Protein AF-A0A3D5CTL7-F1 (afdb_monomer_lite)

Foldseek 3Di:
DVVVVVVVVVVVLLVVLCVVVVVLLCVLVCCCVVPVVVVLVVQLCVLCVVVVHRDDDPVCPVVCVVPPVVSVVSVVVSLVVVLLSVQLSVQLVVVSSVCSVVVHDDDSVRSSVVSVVVSVVDDPVSSVVSVVCCVPVVVVVPVPDPDPVVVVPDPPVVVVVVVVD

pLDDT: mean 80.83, std 12.35, range [43.25, 94.19]

Structure (mmCIF, N/CA/C/O backbone):
data_AF-A0A3D5CTL7-F1
#
_entry.id   AF-A0A3D5CTL7-F1
#
loop_
_atom_site.group_PDB
_atom_site.id
_atom_site.type_symbol
_atom_site.label_atom_id
_atom_site.label_alt_id
_atom_site.label_comp_id
_atom_site.label_asym_id
_atom_site.label_entity_id
_atom_site.label_seq_id
_atom_site.pdbx_PDB_ins_code
_atom_site.Cartn_x
_atom_site.Cartn_y
_atom_site.Cartn_z
_atom_site.occupancy
_atom_site.B_iso_or_equiv
_atom_site.auth_seq_id
_atom_site.auth_comp_id
_atom_site.auth_asym_id
_atom_site.auth_atom_id
_atom_site.pdbx_PDB_model_num
ATOM 1 N N . MET A 1 1 ? -0.281 8.676 41.337 1.00 58.69 1 MET A N 1
ATOM 2 C CA . MET A 1 1 ? -0.515 7.215 41.199 1.00 58.69 1 MET A CA 1
ATOM 3 C C . MET A 1 1 ? -1.888 6.835 40.606 1.00 58.69 1 MET A C 1
ATOM 5 O O . MET A 1 1 ? -1.971 5.817 39.931 1.00 58.69 1 MET A O 1
ATOM 9 N N . ASN A 1 2 ? -2.950 7.646 40.763 1.00 65.56 2 ASN A N 1
ATOM 10 C CA . ASN A 1 2 ? -4.294 7.345 40.218 1.00 65.56 2 ASN A CA 1
ATOM 11 C C . ASN A 1 2 ? -4.445 7.481 38.689 1.00 65.56 2 ASN A C 1
ATOM 13 O O . ASN A 1 2 ? -5.271 6.789 38.099 1.00 65.56 2 ASN A O 1
ATOM 17 N N . TYR A 1 3 ? -3.647 8.333 38.036 1.00 70.38 3 TYR A N 1
ATOM 18 C CA . TYR A 1 3 ? -3.721 8.538 36.582 1.00 70.38 3 TYR A CA 1
ATOM 19 C C . TYR A 1 3 ? -3.220 7.317 35.799 1.00 70.38 3 TYR A C 1
ATOM 21 O O . TYR A 1 3 ? -3.854 6.892 34.840 1.00 70.38 3 TYR A O 1
ATOM 29 N N . LEU A 1 4 ? -2.129 6.698 36.269 1.00 74.62 4 LEU A N 1
ATOM 30 C CA . LEU A 1 4 ? -1.567 5.492 35.659 1.00 74.62 4 LEU A CA 1
ATOM 31 C C . LEU A 1 4 ? -2.530 4.304 35.782 1.00 74.62 4 LEU A C 1
ATOM 33 O O . LEU A 1 4 ? -2.784 3.626 34.796 1.00 74.62 4 LEU A O 1
ATOM 37 N N . LYS A 1 5 ? -3.131 4.100 36.966 1.00 72.75 5 LYS A N 1
ATOM 38 C CA . LYS A 1 5 ? -4.145 3.052 37.181 1.00 72.75 5 LYS A CA 1
ATOM 39 C C . LYS A 1 5 ? -5.381 3.243 36.297 1.00 72.75 5 LYS A C 1
ATOM 41 O O . LYS A 1 5 ? -5.862 2.270 35.727 1.00 72.75 5 LYS A O 1
ATOM 46 N N . ARG A 1 6 ? -5.873 4.479 36.141 1.00 73.88 6 ARG A N 1
ATOM 47 C CA . ARG A 1 6 ? -6.991 4.781 35.228 1.00 73.88 6 ARG A CA 1
ATOM 48 C C . ARG A 1 6 ? -6.616 4.586 33.759 1.00 73.88 6 ARG A C 1
ATOM 50 O O . ARG A 1 6 ? -7.399 4.009 33.018 1.00 73.88 6 ARG A O 1
ATOM 57 N N . SER A 1 7 ? -5.424 5.019 33.350 1.00 74.94 7 SER A N 1
ATOM 58 C CA . SER A 1 7 ? -4.927 4.827 31.982 1.00 74.94 7 SER A CA 1
ATOM 59 C C . SER A 1 7 ? -4.777 3.341 31.638 1.00 74.94 7 SER A C 1
ATOM 61 O O . SER A 1 7 ? -5.260 2.898 30.600 1.00 74.94 7 SER A O 1
ATOM 63 N N . LEU A 1 8 ? -4.206 2.550 32.554 1.00 82.25 8 LEU A N 1
ATOM 64 C CA . LEU A 1 8 ? -4.071 1.098 32.410 1.00 82.25 8 LEU A CA 1
ATOM 65 C C . LEU A 1 8 ? -5.430 0.389 32.375 1.00 82.25 8 LEU A C 1
ATOM 67 O O . LEU A 1 8 ? -5.626 -0.487 31.539 1.00 82.25 8 LEU A O 1
ATOM 71 N N . GLY A 1 9 ? -6.383 0.792 33.223 1.00 78.62 9 GLY A N 1
ATOM 72 C CA . GLY A 1 9 ? -7.752 0.264 33.186 1.00 78.62 9 GLY A CA 1
ATOM 73 C C . GLY A 1 9 ? -8.452 0.549 31.854 1.00 78.62 9 GLY A C 1
ATOM 74 O O . GLY A 1 9 ? -8.994 -0.360 31.234 1.00 78.62 9 GLY A O 1
ATOM 75 N N . ASN A 1 10 ? -8.348 1.783 31.353 1.00 77.12 10 ASN A N 1
ATOM 76 C CA . ASN A 1 10 ? -8.923 2.172 30.064 1.00 77.12 10 ASN A CA 1
ATOM 77 C C . ASN A 1 10 ? -8.258 1.445 28.883 1.00 77.12 10 ASN A C 1
ATOM 79 O O . ASN A 1 10 ? -8.939 1.063 27.932 1.00 77.12 10 ASN A O 1
ATOM 83 N N . ALA A 1 11 ? -6.938 1.242 28.936 1.00 76.75 11 ALA A N 1
ATOM 84 C CA . ALA A 1 11 ? -6.206 0.473 27.934 1.00 76.75 11 ALA A CA 1
ATOM 85 C C . ALA A 1 11 ? -6.622 -1.006 27.945 1.00 76.75 11 ALA A C 1
ATOM 87 O O . ALA A 1 11 ? -6.786 -1.608 26.886 1.00 76.75 11 ALA A O 1
ATOM 88 N N . TRP A 1 12 ? -6.850 -1.580 29.128 1.00 76.75 12 TRP A N 1
ATOM 89 C CA . TRP A 1 12 ? -7.315 -2.958 29.276 1.00 76.75 12 TRP A CA 1
ATOM 90 C C . TRP A 1 12 ? -8.741 -3.158 28.747 1.00 76.75 12 TRP A C 1
ATOM 92 O O . TRP A 1 12 ? -8.999 -4.109 28.006 1.00 76.75 12 TRP A O 1
ATOM 102 N N . ASP A 1 13 ? -9.654 -2.235 29.055 1.00 74.88 13 ASP A N 1
ATOM 103 C CA . ASP A 1 13 ? -11.021 -2.263 28.522 1.00 74.88 13 ASP A CA 1
ATOM 104 C C . ASP A 1 13 ? -11.045 -2.071 26.998 1.00 74.88 13 ASP A C 1
ATOM 106 O O . ASP A 1 13 ? -11.813 -2.736 26.296 1.00 74.88 13 ASP A O 1
ATOM 110 N N . PHE A 1 14 ? -10.156 -1.229 26.462 1.00 72.00 14 PHE A N 1
ATOM 111 C CA . PHE A 1 14 ? -9.952 -1.094 25.020 1.00 72.00 14 PHE A CA 1
ATOM 112 C C . PHE A 1 14 ? -9.448 -2.403 24.389 1.00 72.00 14 PHE A C 1
ATOM 114 O O . PHE A 1 14 ? -10.014 -2.854 23.393 1.00 72.00 14 PHE A O 1
ATOM 121 N N . LEU A 1 15 ? -8.443 -3.059 24.980 1.00 74.81 15 LEU A N 1
ATOM 122 C CA . LEU A 1 15 ? -7.910 -4.338 24.490 1.00 74.81 15 LEU A CA 1
ATOM 123 C C . LEU A 1 15 ? -8.974 -5.444 24.461 1.00 74.81 15 LEU A C 1
ATOM 125 O O . LEU A 1 15 ? -9.058 -6.180 23.476 1.00 74.81 15 LEU A O 1
ATOM 129 N N . LYS A 1 16 ? -9.840 -5.526 25.479 1.00 70.38 16 LYS A N 1
ATOM 130 C CA . LYS A 1 16 ? -10.968 -6.474 25.491 1.00 70.38 16 LYS A CA 1
ATOM 131 C C . LYS A 1 16 ? -11.951 -6.225 24.345 1.00 70.38 16 LYS A C 1
ATOM 133 O O . LYS A 1 16 ? -12.347 -7.171 23.670 1.00 70.38 16 LYS A O 1
ATOM 138 N N . GLY A 1 17 ? -12.301 -4.962 24.089 1.00 66.75 17 GLY A N 1
ATOM 139 C CA . GLY A 1 17 ? -13.160 -4.574 22.961 1.00 66.75 17 GLY A CA 1
ATOM 140 C C . GLY A 1 17 ? -12.509 -4.775 21.586 1.00 66.75 17 GLY A C 1
ATOM 141 O O . GLY A 1 17 ? -13.206 -4.880 20.580 1.00 66.75 17 GLY A O 1
ATOM 142 N N . THR A 1 18 ? -11.178 -4.876 21.539 1.00 70.00 18 THR A N 1
ATOM 143 C CA . THR A 1 18 ? -10.402 -5.010 20.300 1.00 70.00 18 THR A CA 1
ATOM 144 C C . THR A 1 18 ? -10.382 -6.446 19.769 1.00 70.00 18 THR A C 1
ATOM 146 O O . THR A 1 18 ? -10.154 -6.623 18.581 1.00 70.00 18 THR A O 1
ATOM 149 N N . GLN A 1 19 ? -10.665 -7.480 20.573 1.00 69.62 19 GLN A N 1
ATOM 150 C CA . GLN A 1 19 ? -10.543 -8.885 20.136 1.00 69.62 19 GLN A CA 1
ATOM 151 C C . GLN A 1 19 ? -11.358 -9.233 18.877 1.00 69.62 19 GLN A C 1
ATOM 153 O O . GLN A 1 19 ? -10.835 -9.881 17.971 1.00 69.62 19 GLN A O 1
ATOM 158 N N . ALA A 1 20 ? -12.612 -8.778 18.786 1.00 67.31 20 ALA A N 1
ATOM 159 C CA . ALA A 1 20 ? -13.450 -9.036 17.610 1.00 67.31 20 ALA A CA 1
ATOM 160 C C . ALA A 1 20 ? -12.896 -8.355 16.342 1.00 67.31 20 ALA A C 1
ATOM 162 O O . ALA A 1 20 ? -12.917 -8.936 15.260 1.00 67.31 20 ALA A O 1
ATOM 163 N N . TYR A 1 21 ? -12.336 -7.155 16.499 1.00 76.00 21 TYR A N 1
ATOM 164 C CA . TYR A 1 21 ? -11.753 -6.355 15.422 1.00 76.00 21 TYR A CA 1
ATOM 165 C C . TYR A 1 21 ? -10.336 -6.784 15.049 1.00 76.00 21 TYR A C 1
ATOM 167 O O . TYR A 1 21 ? -9.925 -6.639 13.902 1.00 76.00 21 TYR A O 1
ATOM 175 N N . PHE A 1 22 ? -9.593 -7.345 15.999 1.00 80.94 22 PHE A N 1
ATOM 176 C CA . PHE A 1 22 ? -8.248 -7.859 15.789 1.00 80.94 22 PHE A CA 1
ATOM 177 C C . PHE A 1 22 ? -8.250 -8.981 14.755 1.00 80.94 22 PHE A C 1
ATOM 179 O O . PHE A 1 22 ? -7.406 -8.987 13.863 1.00 80.94 22 PHE A O 1
ATOM 186 N N . ARG A 1 23 ? -9.246 -9.877 14.814 1.00 85.00 23 ARG A N 1
ATOM 187 C CA . ARG A 1 23 ? -9.466 -10.899 13.783 1.00 85.00 23 ARG A CA 1
ATOM 188 C C . ARG A 1 23 ? -9.658 -10.261 12.409 1.00 85.00 23 ARG A C 1
ATOM 190 O O . ARG A 1 23 ? -9.026 -10.681 11.449 1.00 85.00 23 ARG A O 1
ATOM 197 N N . ASP A 1 24 ? -10.528 -9.263 12.317 1.00 87.62 24 ASP A N 1
ATOM 198 C CA . ASP A 1 24 ? -10.886 -8.630 11.048 1.00 87.62 24 ASP A CA 1
ATOM 199 C C . ASP A 1 24 ? -9.687 -7.889 10.433 1.00 87.62 24 ASP A C 1
ATOM 201 O O . ASP A 1 24 ? -9.439 -8.024 9.236 1.00 87.62 24 ASP A O 1
ATOM 205 N N . VAL A 1 25 ? -8.886 -7.199 11.254 1.00 88.06 25 VAL A N 1
ATOM 206 C CA . VAL A 1 25 ? -7.613 -6.575 10.849 1.00 88.06 25 VAL A CA 1
ATOM 207 C C . VAL A 1 25 ? -6.587 -7.620 10.423 1.00 88.06 25 VAL A C 1
ATOM 209 O O . VAL A 1 25 ? -5.973 -7.457 9.373 1.00 88.06 25 VAL A O 1
ATOM 212 N N . LEU A 1 26 ? -6.429 -8.709 11.180 1.00 89.19 26 LEU A N 1
ATOM 213 C CA . LEU A 1 26 ? -5.510 -9.793 10.829 1.00 89.19 26 LEU A CA 1
ATOM 214 C C . LEU A 1 26 ? -5.873 -10.464 9.507 1.00 89.19 26 LEU A C 1
ATOM 216 O O . LEU A 1 26 ? -4.986 -10.737 8.705 1.00 89.19 26 LEU A O 1
ATOM 220 N N . LEU A 1 27 ? -7.158 -10.722 9.266 1.00 90.81 27 LEU A N 1
ATOM 221 C CA . LEU A 1 27 ? -7.622 -11.310 8.011 1.00 90.81 27 LEU A CA 1
ATOM 222 C C . LEU A 1 27 ? -7.316 -10.388 6.827 1.00 90.81 27 LEU A C 1
ATOM 224 O O . LEU A 1 27 ? -6.835 -10.847 5.794 1.00 90.81 27 LEU A O 1
ATOM 228 N N . MET A 1 28 ? -7.556 -9.089 6.994 1.00 92.12 28 MET A N 1
ATOM 229 C CA . MET A 1 28 ? -7.275 -8.081 5.974 1.00 92.12 28 MET A CA 1
ATOM 230 C C . MET A 1 28 ? -5.771 -7.932 5.702 1.00 92.12 28 MET A C 1
ATOM 232 O O . MET A 1 28 ? -5.344 -7.957 4.549 1.00 92.12 28 MET A O 1
ATOM 236 N N . HIS A 1 29 ? -4.958 -7.846 6.755 1.00 91.00 29 HIS A N 1
ATOM 237 C CA . HIS A 1 29 ? -3.502 -7.780 6.643 1.00 91.00 29 HIS A CA 1
ATOM 238 C C . HIS A 1 29 ? -2.926 -9.066 6.034 1.00 91.00 29 HIS A C 1
ATOM 240 O O . HIS A 1 29 ? -2.101 -9.011 5.127 1.00 91.00 29 HIS A O 1
ATOM 246 N N . GLY A 1 30 ? -3.419 -10.235 6.452 1.00 91.62 30 GLY A N 1
ATOM 247 C CA . GLY A 1 30 ? -3.049 -11.524 5.870 1.00 91.62 30 GLY A CA 1
ATOM 248 C C . GLY A 1 30 ? -3.386 -11.604 4.381 1.00 91.62 30 GLY A C 1
ATOM 249 O O . GLY A 1 30 ? -2.550 -12.027 3.587 1.00 91.62 30 GLY A O 1
ATOM 250 N N . PHE A 1 31 ? -4.564 -11.132 3.968 1.00 93.50 31 PHE A N 1
ATOM 251 C CA . PHE A 1 31 ? -4.923 -11.032 2.551 1.00 93.50 31 PHE A CA 1
ATOM 252 C C . PHE A 1 31 ? -3.933 -10.152 1.771 1.00 93.50 31 PHE A C 1
ATOM 254 O O . PHE A 1 31 ? -3.465 -10.539 0.700 1.00 93.50 31 PHE A O 1
ATOM 261 N N . ILE A 1 32 ? -3.554 -8.999 2.327 1.00 91.56 32 ILE A N 1
ATOM 262 C CA . ILE A 1 32 ? -2.547 -8.122 1.719 1.00 91.56 32 ILE A CA 1
ATOM 263 C C . ILE A 1 32 ? -1.201 -8.846 1.584 1.00 91.56 32 ILE A C 1
ATOM 265 O O . ILE A 1 32 ? -0.625 -8.859 0.495 1.00 91.56 32 ILE A O 1
ATOM 269 N N . LEU A 1 33 ? -0.725 -9.480 2.657 1.00 88.88 33 LEU A N 1
ATOM 270 C CA . LEU A 1 33 ? 0.577 -10.145 2.695 1.00 88.88 33 LEU A CA 1
ATOM 271 C C . LEU A 1 33 ? 0.669 -11.355 1.764 1.00 88.88 33 LEU A C 1
ATOM 273 O O . LEU A 1 33 ? 1.684 -11.529 1.096 1.00 88.88 33 LEU A O 1
ATOM 277 N N . PHE A 1 34 ? -0.361 -12.200 1.731 1.00 91.06 34 PHE A N 1
ATOM 278 C CA . PHE A 1 34 ? -0.314 -13.478 1.017 1.00 91.06 34 PHE A CA 1
ATOM 279 C C . PHE A 1 34 ? -0.881 -13.413 -0.400 1.00 91.06 34 PHE A C 1
ATOM 281 O O . PHE A 1 34 ? -0.612 -14.314 -1.191 1.00 91.06 34 PHE A O 1
ATOM 288 N N . ILE A 1 35 ? -1.650 -12.375 -0.742 1.00 93.38 35 ILE A N 1
ATOM 289 C CA . ILE A 1 35 ? -2.297 -12.265 -2.057 1.00 93.38 35 ILE A CA 1
ATOM 290 C C . ILE A 1 35 ? -1.862 -10.988 -2.768 1.00 93.38 35 ILE A C 1
ATOM 292 O O . ILE A 1 35 ? -1.274 -11.067 -3.848 1.00 93.38 35 ILE A O 1
ATOM 296 N N . CYS A 1 36 ? -2.085 -9.814 -2.173 1.00 93.00 36 CYS A N 1
ATOM 297 C CA . CYS A 1 36 ? -1.790 -8.551 -2.854 1.00 93.00 36 CYS A CA 1
ATOM 298 C C . CYS A 1 36 ? -0.289 -8.348 -3.102 1.00 93.00 36 CYS A C 1
ATOM 300 O O . CYS A 1 36 ? 0.097 -7.992 -4.215 1.00 93.00 36 CYS A O 1
ATOM 302 N N . LEU A 1 37 ? 0.565 -8.583 -2.097 1.00 88.31 37 LEU A N 1
ATOM 303 C CA . LEU A 1 37 ? 2.012 -8.390 -2.235 1.00 88.31 37 LEU A CA 1
ATOM 304 C C . LEU A 1 37 ? 2.651 -9.363 -3.242 1.00 88.31 37 LEU A C 1
ATOM 306 O O . LEU A 1 37 ? 3.386 -8.883 -4.110 1.00 88.31 37 LEU A O 1
ATOM 310 N N . PRO A 1 38 ? 2.377 -10.684 -3.222 1.00 88.00 38 PRO A N 1
ATOM 311 C CA . PRO A 1 38 ? 2.900 -11.598 -4.234 1.00 88.00 38 PRO A CA 1
ATOM 312 C C . PRO A 1 38 ? 2.417 -11.249 -5.641 1.00 88.00 38 PRO A C 1
ATOM 314 O O . PRO A 1 38 ? 3.201 -11.321 -6.585 1.00 88.00 38 PRO A O 1
ATOM 317 N N . LEU A 1 39 ? 1.163 -10.809 -5.785 1.00 93.50 39 LEU A N 1
ATOM 318 C CA . LEU A 1 39 ? 0.609 -10.389 -7.072 1.00 93.50 39 LEU A CA 1
ATOM 319 C C . LEU A 1 39 ? 1.303 -9.130 -7.603 1.00 93.50 39 LEU A C 1
ATOM 321 O O . LEU A 1 39 ? 1.713 -9.101 -8.765 1.00 93.50 39 LEU A O 1
ATOM 325 N N . LEU A 1 40 ? 1.500 -8.113 -6.760 1.00 91.50 40 LEU A N 1
ATOM 326 C CA . LEU A 1 40 ? 2.250 -6.908 -7.125 1.00 91.50 40 LEU A CA 1
ATOM 327 C C . LEU A 1 40 ? 3.706 -7.243 -7.466 1.00 91.50 40 LEU A C 1
ATOM 329 O O . LEU A 1 40 ? 4.205 -6.793 -8.493 1.00 91.50 40 LEU A O 1
ATOM 333 N N . SER A 1 41 ? 4.367 -8.090 -6.672 1.00 87.75 41 SER A N 1
ATOM 334 C CA . SER A 1 41 ? 5.742 -8.537 -6.932 1.00 87.75 41 SER A CA 1
ATOM 335 C C . SER A 1 41 ? 5.862 -9.299 -8.256 1.00 87.75 41 SER A C 1
ATOM 337 O O . SER A 1 41 ? 6.765 -9.031 -9.050 1.00 87.75 41 SER A O 1
ATOM 339 N N . SER A 1 42 ? 4.924 -10.209 -8.531 1.00 86.19 42 SER A N 1
ATOM 340 C CA . SER A 1 42 ? 4.851 -10.945 -9.796 1.00 86.19 42 SER A CA 1
ATOM 341 C C . SER A 1 42 ? 4.623 -10.002 -10.979 1.00 86.19 42 SER A C 1
ATOM 343 O O . SER A 1 42 ? 5.314 -10.113 -11.990 1.00 86.19 42 SER A O 1
ATOM 345 N N . THR A 1 43 ? 3.740 -9.013 -10.820 1.00 90.69 43 THR A N 1
ATOM 346 C CA . THR A 1 43 ? 3.477 -7.986 -11.838 1.00 90.69 43 THR A CA 1
ATOM 347 C C . THR A 1 43 ? 4.733 -7.168 -12.134 1.00 90.69 43 THR A C 1
ATOM 349 O O . THR A 1 43 ? 5.082 -6.988 -13.299 1.00 90.69 43 THR A O 1
ATOM 352 N N . THR A 1 44 ? 5.468 -6.739 -11.103 1.00 89.44 44 THR A N 1
ATOM 353 C CA . THR A 1 44 ? 6.752 -6.042 -11.267 1.00 89.44 44 THR A CA 1
ATOM 354 C C . THR A 1 44 ? 7.757 -6.896 -12.032 1.00 89.44 44 THR A C 1
ATOM 356 O O . THR A 1 44 ? 8.359 -6.420 -12.991 1.00 89.44 44 THR A O 1
ATOM 359 N N . ARG A 1 45 ? 7.924 -8.173 -11.659 1.00 88.12 45 ARG A N 1
ATOM 360 C CA . ARG A 1 45 ? 8.846 -9.087 -12.355 1.00 88.12 45 ARG A CA 1
ATOM 361 C C . ARG A 1 45 ? 8.445 -9.299 -13.811 1.00 88.12 45 ARG A C 1
ATOM 363 O O . ARG A 1 45 ? 9.305 -9.289 -14.683 1.00 88.12 45 ARG A O 1
ATOM 370 N N . PHE A 1 46 ? 7.151 -9.446 -14.082 1.00 88.81 46 PHE A N 1
ATOM 371 C CA . PHE A 1 46 ? 6.630 -9.585 -15.439 1.00 88.81 46 PHE A CA 1
ATOM 372 C C . PHE A 1 46 ? 6.929 -8.348 -16.297 1.00 88.81 46 PHE A C 1
ATOM 374 O O . PHE A 1 46 ? 7.391 -8.483 -17.429 1.00 88.81 46 PHE A O 1
ATOM 381 N N . ILE A 1 47 ? 6.712 -7.151 -15.747 1.00 90.00 47 ILE A N 1
ATOM 382 C CA . ILE A 1 47 ? 7.027 -5.874 -16.398 1.00 90.00 47 ILE A CA 1
ATOM 383 C C . ILE A 1 47 ? 8.520 -5.780 -16.741 1.00 90.00 47 ILE A C 1
ATOM 385 O O . ILE A 1 47 ? 8.869 -5.445 -17.873 1.00 90.00 47 ILE A O 1
ATOM 389 N N . LEU A 1 48 ? 9.395 -6.103 -15.785 1.00 86.31 48 LEU A N 1
ATOM 390 C CA . LEU A 1 48 ? 10.846 -6.049 -15.976 1.00 86.31 48 LEU A CA 1
ATOM 391 C C . LEU A 1 48 ? 11.318 -7.071 -17.017 1.00 86.31 48 LEU A C 1
ATOM 393 O O . LEU A 1 48 ? 12.052 -6.716 -17.937 1.00 86.31 48 LEU A O 1
ATOM 397 N N . HIS A 1 49 ? 10.806 -8.303 -16.953 1.00 86.88 49 HIS A N 1
ATOM 398 C CA . HIS A 1 49 ? 11.142 -9.355 -17.912 1.00 86.88 49 HIS A CA 1
ATOM 399 C C . HIS A 1 49 ? 10.717 -8.993 -19.344 1.00 86.88 49 HIS A C 1
ATOM 401 O O . HIS A 1 49 ? 11.461 -9.222 -20.294 1.00 86.88 49 HIS A O 1
ATOM 407 N N . ARG A 1 50 ? 9.553 -8.346 -19.511 1.00 86.81 50 ARG A N 1
ATOM 408 C CA . ARG A 1 50 ? 9.112 -7.795 -20.807 1.00 86.81 50 ARG A CA 1
ATOM 409 C C . ARG A 1 50 ? 10.027 -6.687 -21.329 1.00 86.81 50 ARG A C 1
ATOM 411 O O . ARG A 1 50 ? 10.102 -6.499 -22.539 1.00 86.81 50 ARG A O 1
ATOM 418 N N . GLY A 1 51 ? 10.697 -5.971 -20.433 1.00 83.81 51 GLY A N 1
ATOM 419 C CA . GLY A 1 51 ? 11.698 -4.961 -20.751 1.00 83.81 51 GLY A CA 1
ATOM 420 C C . GLY A 1 51 ? 13.111 -5.498 -20.969 1.00 83.81 51 GLY A C 1
ATOM 421 O O . GLY A 1 51 ? 13.998 -4.682 -21.175 1.00 83.81 51 GLY A O 1
ATOM 422 N N . ALA A 1 52 ? 13.331 -6.820 -20.902 1.00 85.06 52 ALA A N 1
ATOM 423 C CA . ALA A 1 52 ? 14.664 -7.434 -20.867 1.00 85.06 52 ALA A CA 1
ATOM 424 C C . ALA A 1 52 ? 15.564 -6.866 -19.746 1.00 85.06 52 ALA A C 1
ATOM 426 O O . ALA A 1 52 ? 16.775 -6.736 -19.904 1.00 85.06 52 ALA A O 1
ATOM 427 N N . ILE A 1 53 ? 14.952 -6.514 -18.611 1.00 80.75 53 ILE A N 1
ATOM 428 C CA . ILE A 1 53 ? 15.626 -6.001 -17.418 1.00 80.75 53 ILE A CA 1
ATOM 429 C C . ILE A 1 53 ? 15.565 -7.086 -16.343 1.00 80.75 53 ILE A C 1
ATOM 431 O O . ILE A 1 53 ? 14.479 -7.488 -15.924 1.00 80.75 53 ILE A O 1
ATOM 435 N N . ASP A 1 54 ? 16.722 -7.546 -15.873 1.00 74.75 54 ASP A N 1
ATOM 436 C CA . ASP A 1 54 ? 16.794 -8.657 -14.914 1.00 74.75 54 ASP A CA 1
ATOM 437 C C . ASP A 1 54 ? 16.353 -8.258 -13.498 1.00 74.75 54 ASP A C 1
ATOM 439 O O . ASP A 1 54 ? 15.745 -9.044 -12.769 1.00 74.75 54 ASP A O 1
ATOM 443 N N . TYR A 1 55 ? 16.644 -7.021 -13.091 1.00 75.31 55 TYR A N 1
ATOM 444 C CA . TYR A 1 55 ? 16.326 -6.495 -11.764 1.00 75.31 55 TYR A CA 1
ATOM 445 C C . TYR A 1 55 ? 16.218 -4.971 -11.787 1.00 75.31 55 TYR A C 1
ATOM 447 O O . TYR A 1 55 ? 16.668 -4.328 -12.726 1.00 75.31 55 TYR A O 1
ATOM 455 N N . LEU A 1 56 ? 15.635 -4.373 -10.748 1.00 73.44 56 LEU A N 1
ATOM 456 C CA . LEU A 1 56 ? 15.612 -2.920 -10.566 1.00 73.44 56 LEU A CA 1
ATOM 457 C C . LEU A 1 56 ? 16.710 -2.521 -9.572 1.00 73.44 56 LEU A C 1
ATOM 459 O O . LEU A 1 56 ? 16.708 -2.999 -8.438 1.00 73.44 56 LEU A O 1
ATOM 463 N N . SER A 1 57 ? 17.641 -1.664 -9.986 1.00 74.12 57 SER A N 1
ATOM 464 C CA . SER A 1 57 ? 18.707 -1.123 -9.136 1.00 74.12 57 SER A CA 1
ATOM 465 C C . SER A 1 57 ? 18.935 0.352 -9.413 1.00 74.12 57 SER A C 1
ATOM 467 O O . SER A 1 57 ? 18.577 0.862 -10.468 1.00 74.12 57 SER A O 1
ATOM 469 N N . TYR A 1 58 ? 19.573 1.046 -8.470 1.00 72.88 58 TYR A N 1
ATOM 470 C CA . TYR A 1 58 ? 19.875 2.468 -8.625 1.00 72.88 58 TYR A CA 1
ATOM 471 C C . TYR A 1 58 ? 20.661 2.764 -9.916 1.00 72.88 58 TYR A C 1
ATOM 473 O O . TYR A 1 58 ? 20.367 3.737 -10.606 1.00 72.88 58 TYR A O 1
ATOM 481 N N . ASP A 1 59 ? 21.579 1.870 -10.292 1.00 74.81 59 ASP A N 1
ATOM 482 C CA . ASP A 1 59 ? 22.432 2.025 -11.474 1.00 74.81 59 ASP A CA 1
ATOM 483 C C . ASP A 1 59 ? 21.668 1.901 -12.799 1.00 74.81 59 ASP A C 1
ATOM 485 O O . ASP A 1 59 ? 22.078 2.481 -13.804 1.00 74.81 59 ASP A O 1
ATOM 489 N N . ASN A 1 60 ? 20.553 1.162 -12.821 1.00 77.38 60 ASN A N 1
ATOM 490 C CA . ASN A 1 60 ? 19.788 0.920 -14.044 1.00 77.38 60 ASN A CA 1
ATOM 491 C C . ASN A 1 60 ? 18.544 1.805 -14.193 1.00 77.38 60 ASN A C 1
ATOM 493 O O . ASN A 1 60 ? 17.959 1.855 -15.271 1.00 77.38 60 ASN A O 1
ATOM 497 N N . ILE A 1 61 ? 18.162 2.582 -13.175 1.00 78.62 61 ILE A N 1
ATOM 498 C CA . ILE A 1 61 ? 17.045 3.533 -13.308 1.00 78.62 61 ILE A CA 1
ATOM 499 C C . ILE A 1 61 ? 17.258 4.528 -14.467 1.00 78.62 61 ILE A C 1
ATOM 501 O O . ILE A 1 61 ? 16.319 4.713 -15.250 1.00 78.62 61 ILE A O 1
ATOM 505 N N . PRO A 1 62 ? 18.445 5.146 -14.652 1.00 82.00 62 PRO A N 1
ATOM 506 C CA . PRO A 1 62 ? 18.655 6.086 -15.755 1.00 82.00 62 PRO A CA 1
ATOM 507 C C . PRO A 1 62 ? 18.532 5.437 -17.142 1.00 82.00 62 PRO A C 1
ATOM 509 O O . PRO A 1 62 ? 18.002 6.055 -18.073 1.00 82.00 62 PRO A O 1
ATOM 512 N N . SER A 1 63 ? 18.989 4.187 -17.291 1.00 80.75 63 SER A N 1
ATOM 513 C CA . SER A 1 63 ? 18.878 3.457 -18.559 1.00 80.75 63 SER A CA 1
ATOM 514 C C . SER A 1 63 ? 17.430 3.064 -18.849 1.00 80.75 63 SER A C 1
ATOM 516 O O . SER A 1 63 ? 16.967 3.282 -19.967 1.00 80.75 63 SER A O 1
ATOM 518 N N . ILE A 1 64 ? 16.674 2.612 -17.842 1.00 83.69 64 ILE A N 1
ATOM 519 C CA . ILE A 1 64 ? 15.234 2.327 -17.965 1.00 83.69 64 ILE A CA 1
ATOM 520 C C . ILE A 1 64 ? 14.471 3.584 -18.390 1.00 83.69 64 ILE A C 1
ATOM 522 O O . ILE A 1 64 ? 13.633 3.519 -19.290 1.00 83.69 64 ILE A O 1
ATOM 526 N N . PHE A 1 65 ? 14.786 4.733 -17.785 1.00 84.19 65 PHE A N 1
ATOM 527 C CA . PHE A 1 65 ? 14.152 6.008 -18.114 1.00 84.19 65 PHE A CA 1
ATOM 528 C C . PHE A 1 65 ? 14.342 6.393 -19.586 1.00 84.19 65 PHE A C 1
ATOM 530 O O . PHE A 1 65 ? 13.408 6.871 -20.228 1.00 84.19 65 PHE A O 1
ATOM 537 N N . SER A 1 66 ? 15.539 6.159 -20.124 1.00 84.44 66 SER A N 1
ATOM 538 C CA . SER A 1 66 ? 15.920 6.626 -21.460 1.00 84.44 66 SER A CA 1
ATOM 539 C C . SER A 1 66 ? 15.566 5.626 -22.567 1.00 84.44 66 SER A C 1
ATOM 541 O O . SER A 1 66 ? 15.219 6.031 -23.673 1.00 84.44 66 SER A O 1
ATOM 543 N N . GLN A 1 67 ? 15.657 4.323 -22.286 1.00 85.94 67 GLN A N 1
ATOM 544 C CA . GLN A 1 67 ? 15.547 3.252 -23.288 1.00 85.94 67 GLN A CA 1
ATOM 545 C C . GLN A 1 67 ? 14.212 2.500 -23.221 1.00 85.94 67 GLN A C 1
ATOM 547 O O . GLN A 1 67 ? 13.752 1.970 -24.231 1.00 85.94 67 GLN A O 1
ATOM 552 N N . HIS A 1 68 ? 13.553 2.479 -22.057 1.00 88.19 68 HIS A N 1
ATOM 553 C CA . HIS A 1 68 ? 12.328 1.708 -21.831 1.00 88.19 68 HIS A CA 1
ATOM 554 C C . HIS A 1 68 ? 11.218 2.546 -21.166 1.00 88.19 68 HIS A C 1
ATOM 556 O O . HIS A 1 68 ? 10.718 2.182 -20.095 1.00 88.19 68 HIS A O 1
ATOM 562 N N . PRO A 1 69 ? 10.748 3.639 -21.803 1.00 87.38 69 PRO A N 1
ATOM 563 C CA . PRO A 1 69 ? 9.743 4.528 -21.212 1.00 87.38 69 PRO A CA 1
ATOM 564 C C . PRO A 1 69 ? 8.420 3.814 -20.884 1.00 87.38 69 PRO A C 1
ATOM 566 O O . PRO A 1 69 ? 7.756 4.154 -19.906 1.00 87.38 69 PRO A O 1
ATOM 569 N N . GLY A 1 70 ? 8.047 2.780 -21.649 1.00 90.50 70 GLY A N 1
ATOM 570 C CA . GLY A 1 70 ? 6.867 1.957 -21.355 1.00 90.50 70 GLY A CA 1
ATOM 571 C C . GLY A 1 70 ? 7.012 1.124 -20.076 1.00 90.50 70 GLY A C 1
ATOM 572 O O . GLY A 1 70 ? 6.074 1.043 -19.281 1.00 90.50 70 GLY A O 1
ATOM 573 N N . VAL A 1 71 ? 8.203 0.564 -19.836 1.00 90.12 71 VAL A N 1
ATOM 574 C CA . VAL A 1 71 ? 8.514 -0.165 -18.596 1.00 90.12 71 VAL A CA 1
ATOM 575 C C . VAL A 1 71 ? 8.441 0.799 -17.419 1.00 90.12 71 VAL A C 1
ATOM 577 O O . VAL A 1 71 ? 7.734 0.521 -16.452 1.00 90.12 71 VAL A O 1
ATOM 580 N N . LEU A 1 72 ? 9.067 1.973 -17.538 1.00 89.31 72 LEU A N 1
ATOM 581 C CA . LEU A 1 72 ? 9.007 3.014 -16.513 1.00 89.31 72 LEU A CA 1
ATOM 582 C C . LEU A 1 72 ? 7.559 3.391 -16.159 1.00 89.31 72 LEU A C 1
ATOM 584 O O . LEU A 1 72 ? 7.196 3.382 -14.984 1.00 89.31 72 LEU A O 1
ATOM 588 N N . LEU A 1 73 ? 6.718 3.672 -17.160 1.00 92.69 73 LEU A N 1
ATOM 589 C CA . LEU A 1 73 ? 5.310 4.017 -16.947 1.00 92.69 73 LEU A CA 1
ATOM 590 C C . LEU A 1 73 ? 4.576 2.913 -16.172 1.00 92.69 73 LEU A C 1
ATOM 592 O O . LEU A 1 73 ? 3.863 3.188 -15.208 1.00 92.69 73 LEU A O 1
ATOM 596 N N . SER A 1 74 ? 4.771 1.654 -16.563 1.00 92.75 74 SER A N 1
ATOM 597 C CA . SER A 1 74 ? 4.126 0.524 -15.891 1.00 92.75 74 SER A CA 1
ATOM 598 C C . SER A 1 74 ? 4.616 0.326 -14.450 1.00 92.75 74 SER A C 1
ATOM 600 O O . SER A 1 74 ? 3.804 0.053 -13.566 1.00 92.75 74 SER A O 1
ATOM 602 N N . LEU A 1 75 ? 5.903 0.562 -14.170 1.00 91.00 75 LEU A N 1
ATOM 603 C CA . LEU A 1 75 ? 6.444 0.559 -12.808 1.00 91.00 75 LEU A CA 1
ATOM 604 C C . LEU A 1 75 ? 5.859 1.693 -11.957 1.00 91.00 75 LEU A C 1
ATOM 606 O O . LEU A 1 75 ? 5.541 1.474 -10.788 1.00 91.00 75 LEU A O 1
ATOM 610 N N . ILE A 1 76 ? 5.646 2.879 -12.536 1.00 91.25 76 ILE A N 1
ATOM 611 C CA . ILE A 1 76 ? 4.958 3.990 -11.859 1.00 91.25 76 ILE A CA 1
ATOM 612 C C . ILE A 1 76 ? 3.522 3.588 -11.502 1.00 91.25 76 ILE A C 1
ATOM 614 O O . ILE A 1 76 ? 3.074 3.850 -10.387 1.00 91.25 76 ILE A O 1
ATOM 618 N N . VAL A 1 77 ? 2.803 2.906 -12.398 1.00 94.19 77 VAL A N 1
ATOM 619 C CA . VAL A 1 77 ? 1.451 2.398 -12.107 1.00 94.19 77 VAL A CA 1
ATOM 620 C C . VAL A 1 77 ? 1.472 1.383 -10.960 1.00 94.19 77 VAL A C 1
ATOM 622 O O . VAL A 1 77 ? 0.636 1.470 -10.058 1.00 94.19 77 VAL A O 1
ATOM 625 N N . VAL A 1 78 ? 2.442 0.464 -10.937 1.00 92.50 78 VAL A N 1
ATOM 626 C CA . VAL A 1 78 ? 2.616 -0.474 -9.814 1.00 92.50 78 VAL A CA 1
ATOM 627 C C . VAL A 1 78 ? 2.893 0.273 -8.508 1.00 92.50 78 VAL A C 1
ATOM 629 O O . VAL A 1 78 ? 2.271 -0.033 -7.490 1.00 92.50 78 VAL A O 1
ATOM 632 N N . LEU A 1 79 ? 3.761 1.288 -8.528 1.00 90.19 79 LEU A N 1
ATOM 633 C CA . LEU A 1 79 ? 4.027 2.131 -7.363 1.00 90.19 79 LEU A CA 1
ATOM 634 C C . LEU A 1 79 ? 2.747 2.815 -6.865 1.00 90.19 79 LEU A C 1
ATOM 636 O O . LEU A 1 79 ? 2.463 2.788 -5.669 1.00 90.19 79 LEU A O 1
ATOM 640 N N . MET A 1 80 ? 1.934 3.373 -7.765 1.00 91.38 80 MET A N 1
ATOM 641 C CA . MET A 1 80 ? 0.648 3.973 -7.395 1.00 91.38 80 MET A CA 1
ATOM 642 C C . MET A 1 80 ? -0.309 2.947 -6.774 1.00 91.38 80 MET A C 1
ATOM 644 O O . MET A 1 80 ? -0.989 3.269 -5.799 1.00 91.38 80 MET A O 1
ATOM 648 N N . MET A 1 81 ? -0.335 1.706 -7.276 1.00 92.75 81 MET A N 1
ATOM 649 C CA . MET A 1 81 ? -1.120 0.625 -6.668 1.00 92.75 81 MET A CA 1
ATOM 650 C C . MET A 1 81 ? -0.628 0.263 -5.263 1.00 92.75 81 MET A C 1
ATOM 652 O O . MET A 1 81 ? -1.454 0.066 -4.374 1.00 92.75 81 MET A O 1
ATOM 656 N N . ILE A 1 82 ? 0.689 0.230 -5.030 1.00 90.56 82 ILE A N 1
ATOM 657 C CA . ILE A 1 82 ? 1.262 0.004 -3.692 1.00 90.56 82 ILE A CA 1
ATOM 658 C C . ILE A 1 82 ? 0.832 1.119 -2.733 1.00 90.56 82 ILE A C 1
ATOM 660 O O . ILE A 1 82 ? 0.345 0.832 -1.639 1.00 90.56 82 ILE A O 1
ATOM 664 N N . LEU A 1 83 ? 0.954 2.386 -3.141 1.00 90.94 83 LEU A N 1
ATOM 665 C CA . LEU A 1 83 ? 0.544 3.518 -2.304 1.00 90.94 83 LEU A CA 1
ATOM 666 C C . LEU A 1 83 ? -0.956 3.472 -1.984 1.00 90.94 83 LEU A C 1
ATOM 668 O O . LEU A 1 83 ? -1.355 3.736 -0.849 1.00 90.94 83 LEU A O 1
ATOM 672 N N . LEU A 1 84 ? -1.784 3.095 -2.961 1.00 91.44 84 LEU A N 1
ATOM 673 C CA . LEU A 1 84 ? -3.222 2.923 -2.772 1.00 91.44 84 LEU A CA 1
ATOM 674 C C . LEU A 1 84 ? -3.540 1.788 -1.788 1.00 91.44 84 LEU A C 1
ATOM 676 O O . LEU A 1 84 ? -4.410 1.947 -0.933 1.00 91.44 84 LEU A O 1
ATOM 680 N N . LEU A 1 85 ? -2.832 0.662 -1.894 1.00 92.12 85 LEU A N 1
ATOM 681 C CA . LEU A 1 85 ? -2.996 -0.497 -1.018 1.00 92.12 85 LEU A CA 1
ATOM 682 C C . LEU A 1 85 ? -2.637 -0.159 0.432 1.00 92.12 85 LEU A C 1
ATOM 684 O O . LEU A 1 85 ? -3.377 -0.502 1.351 1.00 92.12 85 LEU A O 1
ATOM 688 N N . VAL A 1 86 ? -1.545 0.577 0.628 1.00 89.56 86 VAL A N 1
ATOM 689 C CA . VAL A 1 86 ? -1.111 1.039 1.950 1.00 89.56 86 VAL A CA 1
ATOM 690 C C . VAL A 1 86 ? -2.119 2.028 2.529 1.00 89.56 86 VAL A C 1
ATOM 692 O O . VAL A 1 86 ? -2.533 1.893 3.679 1.00 89.56 86 VAL A O 1
ATOM 695 N N . TYR A 1 87 ? -2.587 2.994 1.734 1.00 90.44 87 TYR A N 1
ATOM 696 C CA . TYR A 1 87 ? -3.651 3.903 2.163 1.00 90.44 87 TYR A CA 1
ATOM 697 C C . TYR A 1 87 ? -4.919 3.143 2.580 1.00 90.44 87 TYR A C 1
ATOM 699 O O . TYR A 1 87 ? -5.543 3.471 3.595 1.00 90.44 87 TYR A O 1
ATOM 707 N N . PHE A 1 88 ? -5.306 2.134 1.798 1.00 92.69 88 PHE A N 1
ATOM 708 C CA . PHE A 1 88 ? -6.451 1.280 2.088 1.00 92.69 88 PHE A CA 1
ATOM 709 C C . PHE A 1 88 ? -6.280 0.553 3.428 1.00 92.69 88 PHE A C 1
ATOM 711 O O . PHE A 1 88 ? -7.186 0.599 4.262 1.00 92.69 88 PHE A O 1
ATOM 718 N N . GLU A 1 89 ? -5.108 -0.032 3.673 1.00 91.38 89 GLU A N 1
ATOM 719 C CA . GLU A 1 89 ? -4.770 -0.697 4.933 1.00 91.38 89 GLU A CA 1
ATOM 720 C C . GLU A 1 89 ? -4.835 0.259 6.133 1.00 91.38 89 GLU A C 1
ATOM 722 O O . GLU A 1 89 ? -5.521 -0.025 7.120 1.00 91.38 89 GLU A O 1
ATOM 727 N N . PHE A 1 90 ? -4.209 1.435 6.030 1.00 89.62 90 PHE A N 1
ATOM 728 C CA . PHE A 1 90 ? -4.261 2.451 7.084 1.00 89.62 90 PHE A CA 1
ATOM 729 C C . PHE A 1 90 ? -5.687 2.928 7.355 1.00 89.62 90 PHE A C 1
ATOM 731 O O . PHE A 1 90 ? -6.084 3.078 8.511 1.00 89.62 90 PHE A O 1
ATOM 738 N N . THR A 1 91 ? -6.480 3.148 6.308 1.00 91.50 91 THR A N 1
ATOM 739 C CA . THR A 1 91 ? -7.873 3.586 6.450 1.00 91.50 91 THR A CA 1
ATOM 740 C C . THR A 1 91 ? -8.711 2.513 7.137 1.00 91.50 91 THR A C 1
ATOM 742 O O . THR A 1 91 ? -9.469 2.825 8.056 1.00 91.50 91 THR A O 1
ATOM 745 N N . PHE A 1 92 ? -8.542 1.247 6.749 1.00 92.44 92 PHE A N 1
ATOM 746 C CA . PHE A 1 92 ? -9.213 0.118 7.388 1.00 92.44 92 PHE A CA 1
ATOM 747 C C . PHE A 1 92 ? -8.861 0.026 8.881 1.00 92.44 92 PHE A C 1
ATOM 749 O O . PHE A 1 92 ? -9.749 -0.133 9.725 1.00 92.44 92 PHE A O 1
ATOM 756 N N . LEU A 1 93 ? -7.580 0.193 9.223 1.00 90.50 93 LEU A N 1
ATOM 757 C CA . LEU A 1 93 ? -7.100 0.177 10.604 1.00 90.50 93 LEU A CA 1
ATOM 758 C C . LEU A 1 93 ? -7.677 1.344 11.418 1.00 90.50 93 LEU A C 1
ATOM 760 O O . LEU A 1 93 ? -8.215 1.129 12.505 1.00 90.50 93 LEU A O 1
ATOM 764 N N . LEU A 1 94 ? -7.637 2.568 10.886 1.00 90.12 94 LEU A N 1
ATOM 765 C CA . LEU A 1 94 ? -8.195 3.748 11.554 1.00 90.12 94 LEU A CA 1
ATOM 766 C C . LEU A 1 94 ? -9.705 3.625 11.775 1.00 90.12 94 LEU A C 1
ATOM 768 O O . LEU A 1 94 ? -10.192 3.957 12.856 1.00 90.12 94 LEU A O 1
ATOM 772 N N . MET A 1 95 ? -10.440 3.112 10.787 1.00 88.62 95 MET A N 1
ATOM 773 C CA . MET A 1 95 ? -11.878 2.871 10.912 1.00 88.62 95 MET A CA 1
ATOM 774 C C . MET A 1 95 ? -12.173 1.793 11.960 1.00 88.62 95 MET A C 1
ATOM 776 O O . MET A 1 95 ? -13.070 1.978 12.780 1.00 88.62 95 MET A O 1
ATOM 780 N N . SER A 1 96 ? -11.376 0.721 12.013 1.00 87.62 96 SER A N 1
ATOM 781 C CA . SER A 1 96 ? -11.487 -0.302 13.064 1.00 87.62 96 SER A CA 1
ATOM 782 C C . SER A 1 96 ? -11.325 0.319 14.454 1.00 87.62 96 SER A C 1
ATOM 784 O O . SER A 1 96 ? -12.184 0.154 15.319 1.00 87.62 96 SER A O 1
ATOM 786 N N . VAL A 1 97 ? -10.268 1.115 14.656 1.00 86.94 97 VAL A N 1
ATOM 787 C CA . VAL A 1 97 ? -10.009 1.820 15.924 1.00 86.94 97 VAL A CA 1
ATOM 788 C C . VAL A 1 97 ? -11.135 2.797 16.270 1.00 86.94 97 VAL A C 1
ATOM 790 O O . VAL A 1 97 ? -11.527 2.905 17.435 1.00 86.94 97 VAL A O 1
ATOM 793 N N . PHE A 1 98 ? -11.683 3.496 15.277 1.00 88.31 98 PHE A N 1
ATOM 794 C CA . PHE A 1 98 ? -12.795 4.423 15.463 1.00 88.31 98 PHE A CA 1
ATOM 795 C C . PHE A 1 98 ? -14.058 3.720 15.982 1.00 88.31 98 PHE A C 1
ATOM 797 O O . PHE A 1 98 ? -14.638 4.171 16.974 1.00 88.31 98 PHE A O 1
ATOM 804 N N . PHE A 1 99 ? -14.453 2.597 15.376 1.00 86.75 99 PHE A N 1
ATOM 805 C CA . PHE A 1 99 ? -15.634 1.840 15.807 1.00 86.75 99 PHE A CA 1
ATOM 806 C C . PHE A 1 99 ? -15.427 1.129 17.152 1.00 86.75 99 PHE A C 1
ATOM 808 O O . PHE A 1 99 ? -16.347 1.124 17.972 1.00 86.75 99 PHE A O 1
ATOM 815 N N . ILE A 1 100 ? -14.207 0.656 17.453 1.00 82.12 100 ILE A N 1
ATOM 816 C CA . ILE A 1 100 ? -13.852 0.168 18.800 1.00 82.12 100 ILE A CA 1
ATOM 817 C C . ILE A 1 100 ? -14.095 1.266 19.843 1.00 82.12 100 ILE A C 1
ATOM 819 O O . ILE A 1 100 ? -14.739 1.022 20.864 1.00 82.12 100 ILE A O 1
ATOM 823 N N . LYS A 1 101 ? -13.618 2.494 19.587 1.00 81.62 101 LYS A N 1
ATOM 824 C CA . LYS A 1 101 ? -13.800 3.619 20.520 1.00 81.62 101 LYS A CA 1
ATOM 825 C C . LYS A 1 101 ? -15.263 4.014 20.699 1.00 81.62 101 LYS A C 1
ATOM 827 O O . LYS A 1 101 ? -15.651 4.377 21.807 1.00 81.62 101 LYS A O 1
ATOM 832 N N . LYS A 1 102 ? -16.068 3.934 19.638 1.00 84.56 102 LYS A N 1
ATOM 833 C CA . LYS A 1 102 ? -17.511 4.202 19.701 1.00 84.56 102 LYS A CA 1
ATOM 834 C C . LYS A 1 102 ? -18.330 3.088 20.358 1.00 84.56 102 LYS A C 1
ATOM 836 O O . LYS A 1 102 ? -19.481 3.337 20.697 1.00 84.56 102 LYS A O 1
ATOM 841 N N . LYS A 1 103 ? -1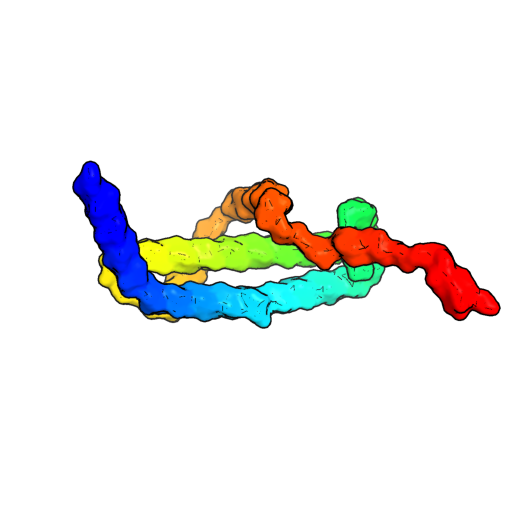7.753 1.896 20.569 1.00 79.06 103 LYS A N 1
ATOM 842 C CA . LYS A 1 103 ? -18.457 0.691 21.052 1.00 79.06 103 LYS A CA 1
ATOM 843 C C . LYS A 1 103 ? -19.638 0.281 20.159 1.00 79.06 103 LYS A C 1
ATOM 845 O O . LYS A 1 103 ? -20.567 -0.375 20.620 1.00 79.06 103 LYS A O 1
ATOM 850 N N . GLU A 1 104 ? -19.595 0.655 18.884 1.00 80.50 104 GLU A N 1
ATOM 851 C CA . GLU A 1 104 ? -20.593 0.260 17.893 1.00 80.50 104 GLU A CA 1
ATOM 852 C C . GLU A 1 104 ? -20.111 -1.015 17.189 1.00 80.50 104 GLU A C 1
ATOM 854 O O . GLU A 1 104 ? -18.961 -1.050 16.742 1.00 80.50 104 GLU A O 1
ATOM 859 N N . PRO A 1 105 ? -20.933 -2.074 17.092 1.00 78.75 105 PRO A N 1
ATOM 860 C CA . PRO A 1 105 ? -20.566 -3.263 16.339 1.00 78.75 105 PRO A CA 1
ATOM 861 C C . PRO A 1 105 ? -20.620 -2.954 14.839 1.00 78.75 105 PRO A C 1
ATOM 863 O O . PRO A 1 105 ? -21.666 -2.575 14.315 1.00 78.75 105 PRO A O 1
ATOM 866 N N . ILE A 1 106 ? -19.507 -3.152 14.135 1.00 83.94 106 ILE A N 1
ATOM 867 C CA . ILE A 1 106 ? -19.460 -3.103 12.673 1.00 83.94 106 ILE A CA 1
ATOM 868 C C . ILE A 1 106 ? -18.925 -4.426 12.130 1.00 83.94 106 ILE A C 1
ATOM 870 O O . ILE A 1 106 ? -17.970 -4.995 12.652 1.00 83.94 106 ILE A O 1
ATOM 874 N N . SER A 1 107 ? -19.562 -4.940 11.080 1.00 86.62 107 SER A N 1
ATOM 875 C CA . SER A 1 107 ? -19.106 -6.162 10.411 1.00 86.62 107 SER A CA 1
ATOM 876 C C . SER A 1 107 ? -17.930 -5.889 9.469 1.00 86.62 107 SER A C 1
ATOM 878 O O . SER A 1 107 ? -17.849 -4.817 8.865 1.00 86.62 107 SER A O 1
ATOM 880 N N . LEU A 1 108 ? -17.083 -6.898 9.233 1.00 85.44 108 LEU A N 1
ATOM 881 C CA . LEU A 1 108 ? -15.991 -6.834 8.252 1.00 85.44 108 LEU A CA 1
ATOM 882 C C . LEU A 1 108 ? -16.449 -6.316 6.877 1.00 85.44 108 LEU A C 1
ATOM 884 O O . LEU A 1 108 ? -15.786 -5.473 6.279 1.00 85.44 108 LEU A O 1
ATOM 888 N N . LYS A 1 109 ? -17.604 -6.778 6.379 1.00 88.06 109 LYS A N 1
ATOM 889 C CA . LYS A 1 109 ? -18.147 -6.340 5.080 1.00 88.06 109 LYS A CA 1
ATOM 890 C C . LYS A 1 109 ? -18.463 -4.845 5.068 1.00 88.06 109 LYS A C 1
ATOM 892 O O . LYS A 1 109 ? -18.147 -4.161 4.098 1.00 88.06 109 LYS A O 1
ATOM 897 N N . GLN A 1 110 ? -19.073 -4.337 6.138 1.00 89.19 110 GLN A N 1
ATOM 898 C CA . GLN A 1 110 ? -19.374 -2.911 6.273 1.00 89.19 110 GLN A CA 1
ATOM 899 C C . GLN A 1 110 ? -18.091 -2.093 6.399 1.00 89.19 110 GLN A C 1
ATOM 901 O O . GLN A 1 110 ? -17.969 -1.060 5.747 1.00 89.19 110 GLN A O 1
ATOM 906 N N . LEU A 1 111 ? -17.120 -2.576 7.175 1.00 90.62 111 LEU A N 1
ATOM 907 C CA . LEU A 1 111 ? -15.827 -1.926 7.335 1.00 90.62 111 LEU A CA 1
ATOM 908 C C . LEU A 1 111 ? -15.087 -1.825 5.992 1.00 90.62 111 LEU A C 1
ATOM 910 O O . LEU A 1 111 ? -14.676 -0.735 5.611 1.00 90.62 111 LEU A O 1
ATOM 914 N N . LEU A 1 112 ? -15.019 -2.918 5.225 1.00 91.50 112 LEU A N 1
ATOM 915 C CA . LEU A 1 112 ? -14.462 -2.927 3.867 1.00 91.50 112 LEU A CA 1
ATOM 916 C C . LEU A 1 112 ? -15.198 -1.955 2.941 1.00 91.50 112 LEU A C 1
ATOM 918 O O . LEU A 1 112 ? -14.559 -1.162 2.253 1.00 91.50 112 LEU A O 1
ATOM 922 N N . HIS A 1 113 ? -16.532 -1.977 2.942 1.00 92.62 113 HIS A N 1
ATOM 923 C CA . HIS A 1 113 ? -17.333 -1.075 2.119 1.00 92.62 113 HIS A CA 1
ATOM 924 C C . HIS A 1 113 ? -17.061 0.399 2.452 1.00 92.62 113 HIS A C 1
ATOM 926 O O . HIS A 1 113 ? -16.843 1.205 1.547 1.00 92.62 113 HIS A O 1
ATOM 932 N N . LEU A 1 114 ? -17.005 0.754 3.739 1.00 90.69 114 LEU A N 1
ATOM 933 C CA . LEU A 1 114 ? -16.664 2.108 4.176 1.00 90.69 114 LEU A CA 1
ATOM 934 C C . LEU A 1 114 ? -15.244 2.497 3.754 1.00 90.69 114 LEU A C 1
ATOM 936 O O . LEU A 1 114 ? -15.052 3.600 3.243 1.00 90.69 114 LEU A O 1
ATOM 940 N N . THR A 1 115 ? -14.266 1.601 3.897 1.00 91.69 115 THR A N 1
ATOM 941 C CA . THR A 1 115 ? -12.888 1.844 3.446 1.00 91.69 115 THR A CA 1
ATOM 942 C C . THR A 1 115 ? -12.832 2.092 1.935 1.00 91.69 115 THR A C 1
ATOM 944 O O . THR A 1 115 ? -12.189 3.043 1.492 1.00 91.69 115 THR A O 1
ATOM 947 N N . ILE A 1 116 ? -13.569 1.317 1.132 1.00 91.94 116 ILE A N 1
ATOM 948 C CA . ILE A 1 116 ? -13.665 1.508 -0.326 1.00 91.94 116 ILE A CA 1
ATOM 949 C C . ILE A 1 116 ? -14.329 2.851 -0.670 1.00 91.94 116 ILE A C 1
ATOM 951 O O . ILE A 1 116 ? -13.890 3.546 -1.588 1.00 91.94 116 ILE A O 1
ATOM 955 N N . LEU A 1 117 ? -15.366 3.261 0.066 1.00 91.25 117 LEU A N 1
ATOM 956 C CA . LEU A 1 117 ? -15.991 4.573 -0.128 1.00 91.25 117 LEU A CA 1
ATOM 957 C C . LEU A 1 117 ? -15.033 5.727 0.187 1.00 91.25 117 LEU A C 1
ATOM 959 O O . LEU A 1 117 ? -15.071 6.752 -0.495 1.00 91.25 117 LEU A O 1
ATOM 963 N N . GLN A 1 118 ? -14.170 5.568 1.189 1.00 88.25 118 GLN A N 1
ATOM 964 C CA . GLN A 1 118 ? -13.140 6.556 1.518 1.00 88.25 118 GLN A CA 1
ATOM 965 C C . GLN A 1 118 ? -12.044 6.602 0.450 1.00 88.25 118 GLN A C 1
ATOM 967 O O . GLN A 1 118 ? -11.570 7.688 0.119 1.00 88.25 118 GLN A O 1
ATOM 972 N N . LEU A 1 119 ? -11.731 5.462 -0.175 1.00 86.88 119 LEU A N 1
ATOM 973 C CA . LEU A 1 119 ? -10.789 5.375 -1.292 1.00 86.88 119 LEU A CA 1
ATOM 974 C C . LEU A 1 119 ? -11.195 6.273 -2.473 1.00 86.88 119 LEU A C 1
ATOM 976 O O . LEU A 1 119 ? -10.351 6.912 -3.094 1.00 86.88 119 LEU A O 1
ATOM 980 N N . LYS A 1 120 ? -12.503 6.404 -2.738 1.00 86.00 120 LYS A N 1
ATOM 981 C CA . LYS A 1 120 ? -13.034 7.294 -3.790 1.00 86.00 120 LYS A CA 1
ATOM 982 C C . LYS A 1 120 ? -12.845 8.785 -3.494 1.00 86.00 120 LYS A C 1
ATOM 984 O O . LYS A 1 120 ? -12.971 9.603 -4.397 1.00 86.00 120 LYS A O 1
ATOM 989 N N . LYS A 1 121 ? -12.581 9.148 -2.237 1.00 88.31 121 LYS A N 1
ATOM 990 C CA . LYS A 1 121 ? -12.394 10.538 -1.790 1.00 88.31 121 LYS A CA 1
ATOM 991 C C . LYS A 1 121 ? -10.918 10.912 -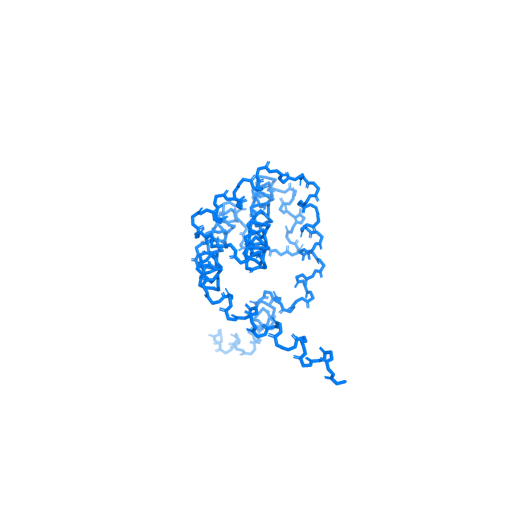1.645 1.00 88.31 121 LYS A C 1
ATOM 993 O O . LYS A 1 121 ? -10.616 12.011 -1.173 1.00 88.31 121 LYS A O 1
ATOM 998 N N . VAL A 1 122 ? -10.006 10.008 -2.008 1.00 86.31 122 VAL A N 1
ATOM 999 C CA . VAL A 1 122 ? -8.566 10.246 -1.913 1.00 86.31 122 VAL A CA 1
ATOM 1000 C C . VAL A 1 122 ? -8.182 11.392 -2.833 1.00 86.31 122 VAL A C 1
ATOM 1002 O O . VAL A 1 122 ? -8.485 11.395 -4.025 1.00 86.31 122 VAL A O 1
ATOM 1005 N N . ARG A 1 123 ? -7.501 12.384 -2.262 1.00 89.06 123 ARG A N 1
ATOM 1006 C CA . ARG A 1 123 ? -6.958 13.505 -3.023 1.00 89.06 123 ARG A CA 1
ATOM 1007 C C . ARG A 1 123 ? -5.598 13.102 -3.600 1.00 89.06 123 ARG A C 1
ATOM 1009 O O . ARG A 1 123 ? -4.832 12.450 -2.893 1.00 89.06 123 ARG A O 1
ATOM 1016 N N . PRO A 1 124 ? -5.226 13.559 -4.807 1.00 85.38 124 PRO A N 1
ATOM 1017 C CA . PRO A 1 124 ? -3.908 13.282 -5.385 1.00 85.38 124 PRO A CA 1
ATOM 1018 C C . PRO A 1 124 ? -2.735 13.640 -4.458 1.00 85.38 124 PRO A C 1
ATOM 1020 O O . PRO A 1 124 ? -1.758 12.905 -4.379 1.00 85.38 124 PRO A O 1
ATOM 1023 N N . ILE A 1 125 ? -2.863 14.715 -3.669 1.00 89.44 125 ILE A N 1
ATOM 1024 C CA . ILE A 1 125 ? -1.838 15.132 -2.698 1.00 89.44 125 ILE A CA 1
ATOM 1025 C C . ILE A 1 125 ? -1.556 14.078 -1.614 1.00 89.44 125 ILE A C 1
ATOM 1027 O O . ILE A 1 125 ? -0.450 14.013 -1.082 1.00 89.44 125 ILE A O 1
ATOM 1031 N N . THR A 1 126 ? -2.528 13.217 -1.302 1.00 86.62 126 THR A N 1
ATOM 1032 C CA . THR A 1 126 ? -2.348 12.117 -0.351 1.00 86.62 126 THR A CA 1
ATOM 1033 C C . THR A 1 126 ? -1.310 11.120 -0.866 1.00 86.62 126 THR A C 1
ATOM 1035 O O . THR A 1 126 ? -0.494 10.654 -0.080 1.00 86.62 126 THR A O 1
ATOM 1038 N N . PHE A 1 127 ? -1.250 10.859 -2.176 1.00 85.56 127 PHE A N 1
ATOM 1039 C CA . PHE A 1 127 ? -0.210 10.000 -2.750 1.00 85.56 127 PHE A CA 1
ATOM 1040 C C . PHE A 1 127 ? 1.185 10.588 -2.565 1.00 85.56 127 PHE A C 1
ATOM 1042 O O . PHE A 1 127 ? 2.108 9.845 -2.257 1.00 85.56 127 PHE A O 1
ATOM 1049 N N . LEU A 1 128 ? 1.337 11.911 -2.682 1.00 88.25 128 LEU A N 1
ATOM 1050 C CA . LEU A 1 128 ? 2.622 12.569 -2.447 1.00 88.25 128 LEU A CA 1
ATOM 1051 C C . LEU A 1 128 ? 3.063 12.444 -0.980 1.00 88.25 128 LEU A C 1
ATOM 1053 O O . LEU A 1 128 ? 4.236 12.195 -0.713 1.00 88.25 128 LEU A O 1
ATOM 1057 N N . PHE A 1 129 ? 2.120 12.544 -0.035 1.00 88.12 129 PHE A N 1
ATOM 1058 C CA . PHE A 1 129 ? 2.392 12.287 1.381 1.00 88.12 129 PHE A CA 1
ATOM 1059 C C . PHE A 1 129 ? 2.871 10.849 1.615 1.00 88.12 129 PHE A C 1
ATOM 1061 O O . PHE A 1 129 ? 3.891 10.646 2.269 1.00 88.12 129 PHE A O 1
ATOM 1068 N N . PHE A 1 130 ? 2.179 9.852 1.051 1.00 85.31 130 PHE A N 1
ATOM 1069 C CA . PHE A 1 130 ? 2.603 8.454 1.170 1.00 85.31 130 PHE A CA 1
ATOM 1070 C C . PHE A 1 130 ? 3.925 8.186 0.453 1.00 85.31 130 PHE A C 1
ATOM 1072 O O . PHE A 1 130 ? 4.736 7.424 0.964 1.00 85.31 130 PHE A O 1
ATOM 1079 N N . LEU A 1 131 ? 4.186 8.833 -0.681 1.00 87.25 131 LEU A N 1
ATOM 1080 C CA . LEU A 1 131 ? 5.463 8.724 -1.378 1.00 87.25 131 LEU A CA 1
ATOM 1081 C C . LEU A 1 131 ? 6.608 9.238 -0.499 1.00 87.25 131 LEU A C 1
ATOM 1083 O O . LEU A 1 131 ? 7.600 8.536 -0.329 1.00 87.25 131 LEU A O 1
ATOM 1087 N N . ALA A 1 132 ? 6.449 10.417 0.111 1.00 86.88 132 ALA A N 1
ATOM 1088 C CA . ALA A 1 132 ? 7.424 10.963 1.054 1.00 86.88 132 ALA A CA 1
ATOM 1089 C C . ALA A 1 132 ? 7.588 10.065 2.291 1.00 86.88 132 ALA A C 1
ATOM 1091 O O . ALA A 1 132 ? 8.711 9.805 2.719 1.00 86.88 132 ALA A O 1
ATOM 1092 N N . TYR A 1 133 ? 6.482 9.540 2.830 1.00 82.81 133 TYR A N 1
ATOM 1093 C CA . TYR A 1 133 ? 6.498 8.562 3.919 1.00 82.81 133 TYR A CA 1
ATOM 1094 C C . TYR A 1 133 ? 7.327 7.327 3.540 1.00 82.81 133 TYR A C 1
ATOM 1096 O O . TYR A 1 133 ? 8.223 6.945 4.285 1.00 82.81 133 TYR A O 1
ATOM 1104 N N . PHE A 1 134 ? 7.091 6.742 2.364 1.00 78.62 134 PHE A N 1
ATOM 1105 C CA . PHE A 1 134 ? 7.840 5.587 1.866 1.00 78.62 134 PHE A CA 1
ATOM 1106 C C . PHE A 1 134 ? 9.329 5.896 1.699 1.00 78.62 134 PHE A C 1
ATOM 1108 O O . PHE A 1 134 ? 10.161 5.128 2.166 1.00 78.62 134 PHE A O 1
ATOM 1115 N N . LEU A 1 135 ? 9.672 7.019 1.068 1.00 82.19 135 LEU A N 1
ATOM 1116 C CA . LEU A 1 135 ? 11.063 7.376 0.777 1.00 82.19 135 LEU A CA 1
ATOM 1117 C C . LEU A 1 135 ? 11.872 7.677 2.044 1.00 82.19 135 LEU A C 1
ATOM 1119 O O . LEU A 1 135 ? 13.063 7.391 2.086 1.00 82.19 135 LEU A O 1
ATOM 1123 N N . LEU A 1 136 ? 11.238 8.243 3.074 1.00 81.75 136 LEU A N 1
ATOM 1124 C CA . LEU A 1 136 ? 11.922 8.629 4.307 1.00 81.75 136 LEU A CA 1
ATOM 1125 C C . LEU A 1 136 ? 11.890 7.528 5.366 1.00 81.75 136 LEU A C 1
ATOM 1127 O O . LEU A 1 136 ? 12.915 7.226 5.964 1.00 81.75 136 LEU A O 1
ATOM 1131 N N . ILE A 1 137 ? 10.729 6.927 5.623 1.00 73.75 137 ILE A N 1
ATOM 1132 C CA . ILE A 1 137 ? 10.537 6.046 6.783 1.00 73.75 137 ILE A CA 1
ATOM 1133 C C . ILE A 1 137 ? 10.903 4.601 6.457 1.00 73.75 137 ILE A C 1
ATOM 1135 O O . ILE A 1 137 ? 11.449 3.913 7.318 1.00 73.75 137 ILE A O 1
ATOM 1139 N N . LEU A 1 138 ? 10.668 4.132 5.226 1.00 71.00 138 LEU A N 1
ATOM 1140 C CA . LEU A 1 138 ? 10.960 2.743 4.861 1.00 71.00 138 LEU A CA 1
ATOM 1141 C C . LEU A 1 138 ? 12.460 2.405 4.955 1.00 71.00 138 LEU A C 1
ATOM 1143 O O . LEU A 1 138 ? 12.764 1.392 5.587 1.00 71.00 138 LEU A O 1
ATOM 1147 N N . PRO A 1 139 ? 13.406 3.234 4.462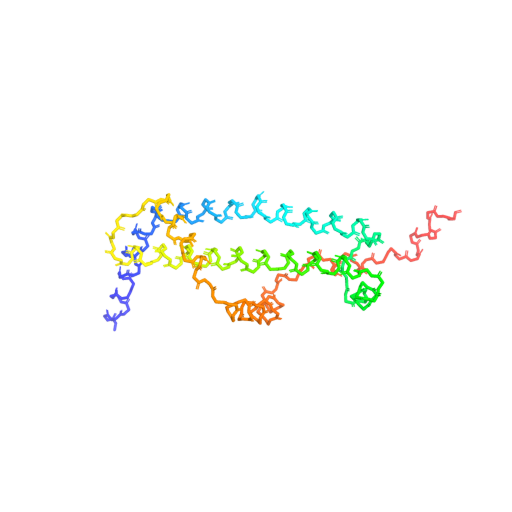 1.00 66.69 139 PRO A N 1
ATOM 1148 C CA . PRO A 1 139 ? 14.839 2.970 4.639 1.00 66.69 139 PRO A CA 1
ATOM 1149 C C . PRO A 1 139 ? 15.260 2.937 6.111 1.00 66.69 139 PRO A C 1
ATOM 1151 O O . PRO A 1 139 ? 16.131 2.165 6.499 1.00 66.69 139 PRO A O 1
ATOM 1154 N N . ILE A 1 140 ? 14.614 3.756 6.945 1.00 68.00 140 ILE A N 1
ATOM 1155 C CA . ILE A 1 140 ? 14.899 3.854 8.382 1.00 68.00 140 ILE A CA 1
ATOM 1156 C C . ILE A 1 140 ? 14.290 2.669 9.152 1.00 68.00 140 ILE A C 1
ATOM 1158 O O . ILE A 1 140 ? 14.803 2.285 10.199 1.00 68.00 140 ILE A O 1
ATOM 1162 N N . SER A 1 141 ? 13.230 2.044 8.628 1.00 59.00 141 SER A N 1
ATOM 1163 C CA . SER A 1 141 ? 12.524 0.931 9.281 1.00 59.00 141 SER A CA 1
ATOM 1164 C C . SER A 1 141 ? 13.327 -0.375 9.376 1.00 59.00 141 SER A C 1
ATOM 1166 O O . SER A 1 141 ? 12.860 -1.332 9.989 1.00 59.00 141 SER A O 1
ATOM 1168 N N . GLY A 1 142 ? 14.517 -0.449 8.767 1.00 54.06 142 GLY A N 1
ATOM 1169 C CA . GLY A 1 142 ? 15.352 -1.654 8.776 1.00 54.06 142 GLY A CA 1
ATOM 1170 C C . GLY A 1 142 ? 14.815 -2.799 7.908 1.00 54.06 142 GLY A C 1
ATOM 1171 O O . GLY A 1 142 ? 15.478 -3.826 7.789 1.00 54.06 142 GLY A O 1
ATOM 1172 N N . LEU A 1 143 ? 13.674 -2.613 7.229 1.00 50.22 143 LEU A N 1
ATOM 1173 C CA . LEU A 1 143 ? 13.153 -3.489 6.170 1.00 50.22 143 LEU A CA 1
ATOM 1174 C C . LEU A 1 143 ? 13.943 -3.324 4.860 1.00 50.22 143 LEU A C 1
ATOM 1176 O O . LEU A 1 143 ? 13.376 -3.345 3.766 1.00 50.22 143 LEU A O 1
ATOM 1180 N N . SER A 1 144 ? 15.259 -3.132 4.960 1.00 46.59 144 SER A N 1
ATOM 1181 C CA . SER A 1 144 ? 16.149 -3.184 3.811 1.00 46.59 144 SER A CA 1
ATOM 1182 C C . SER A 1 144 ? 16.023 -4.568 3.199 1.00 46.59 144 SER A C 1
ATOM 1184 O O . SER A 1 144 ? 16.383 -5.574 3.809 1.00 46.59 144 SER A O 1
ATOM 1186 N N . PHE A 1 145 ? 15.446 -4.588 2.000 1.00 45.81 145 PHE A N 1
ATOM 1187 C CA . PHE A 1 145 ? 15.413 -5.699 1.068 1.00 45.81 145 PHE A CA 1
ATOM 1188 C C . PHE A 1 145 ? 16.673 -6.553 1.233 1.00 45.81 145 PHE A C 1
ATOM 1190 O O . PHE A 1 145 ? 17.783 -6.105 0.951 1.00 45.81 145 PHE A O 1
ATOM 1197 N N . ASN A 1 146 ? 16.497 -7.769 1.753 1.00 43.25 146 ASN A N 1
ATOM 1198 C CA . ASN A 1 146 ? 17.559 -8.754 1.897 1.00 43.25 146 ASN A CA 1
ATOM 1199 C C . ASN A 1 146 ? 18.103 -9.107 0.506 1.00 43.25 146 ASN A C 1
ATOM 1201 O O . ASN A 1 146 ? 17.640 -10.051 -0.126 1.00 43.25 146 ASN A O 1
ATOM 1205 N N . SER A 1 147 ? 19.056 -8.322 0.013 1.00 44.28 147 SER A N 1
ATOM 1206 C CA . SER A 1 147 ? 19.873 -8.662 -1.151 1.00 44.28 147 SER A CA 1
ATOM 1207 C C . SER A 1 147 ? 21.264 -8.021 -1.133 1.00 44.28 147 SER A C 1
ATOM 1209 O O . SER A 1 147 ? 22.037 -8.293 -2.042 1.00 44.28 147 SER A O 1
ATOM 1211 N N . ASP A 1 148 ? 21.634 -7.240 -0.112 1.00 47.91 148 ASP A N 1
ATOM 1212 C CA . ASP A 1 148 ? 23.016 -6.742 0.020 1.00 47.91 148 ASP A CA 1
ATOM 1213 C C . ASP A 1 148 ? 23.940 -7.692 0.790 1.00 47.91 148 ASP A C 1
ATOM 1215 O O . ASP A 1 148 ? 25.156 -7.667 0.605 1.00 47.91 148 ASP A O 1
ATOM 1219 N N . LEU A 1 149 ? 23.389 -8.574 1.628 1.00 45.59 149 LEU A N 1
ATOM 1220 C CA . LEU A 1 149 ? 24.194 -9.561 2.355 1.00 45.59 149 LEU A CA 1
ATOM 1221 C C . LEU A 1 149 ? 24.610 -10.743 1.469 1.00 45.59 149 LEU A C 1
ATOM 1223 O O . LEU A 1 149 ? 25.707 -11.263 1.647 1.00 45.59 149 LEU A O 1
ATOM 1227 N N . LEU A 1 150 ? 23.785 -11.129 0.486 1.00 44.72 150 LEU A N 1
ATOM 1228 C CA . LEU A 1 150 ? 24.125 -12.190 -0.471 1.00 44.72 150 LEU A CA 1
ATOM 1229 C C . LEU A 1 150 ? 24.931 -11.666 -1.673 1.00 44.72 150 LEU A C 1
ATOM 1231 O O . LEU A 1 150 ? 25.835 -12.357 -2.131 1.00 44.72 150 LEU A O 1
ATOM 1235 N N . SER A 1 151 ? 24.667 -10.443 -2.160 1.00 44.88 151 SER A N 1
ATOM 1236 C CA . SER A 1 151 ? 25.402 -9.851 -3.296 1.00 44.88 151 SER A CA 1
ATOM 1237 C C . SER A 1 151 ? 26.858 -9.495 -2.962 1.00 44.88 151 SER A C 1
ATOM 1239 O O . SER A 1 151 ? 27.698 -9.388 -3.857 1.00 44.88 151 SER A O 1
ATOM 1241 N N . LYS A 1 152 ? 27.186 -9.353 -1.669 1.00 49.31 152 LYS A N 1
ATOM 1242 C CA . LYS A 1 152 ? 28.562 -9.189 -1.176 1.00 49.31 152 LYS A CA 1
ATOM 1243 C C . LYS A 1 152 ? 29.337 -10.504 -1.076 1.00 49.31 152 LYS A C 1
ATOM 1245 O O . LYS A 1 152 ? 30.562 -10.453 -0.974 1.00 49.31 152 LYS A O 1
ATOM 1250 N N . ILE A 1 153 ? 28.677 -11.662 -1.158 1.00 56.50 153 ILE A N 1
ATOM 1251 C CA . ILE A 1 153 ? 29.359 -12.954 -1.285 1.00 56.50 153 ILE A CA 1
ATOM 1252 C C . ILE A 1 153 ? 29.711 -13.142 -2.765 1.00 56.50 153 ILE A C 1
ATOM 1254 O O . ILE A 1 153 ? 29.097 -13.918 -3.493 1.00 56.50 153 ILE A O 1
ATOM 1258 N N . LYS A 1 154 ? 30.715 -12.396 -3.237 1.00 59.62 154 LYS A N 1
ATOM 1259 C CA . LYS A 1 154 ? 31.444 -12.798 -4.442 1.00 59.62 154 LYS A CA 1
ATOM 1260 C C . LYS A 1 154 ? 32.110 -14.131 -4.114 1.00 59.62 154 LYS A C 1
ATOM 1262 O O . LYS A 1 154 ? 32.821 -14.199 -3.113 1.00 59.62 154 LYS A O 1
ATOM 1267 N N . ILE A 1 155 ? 31.880 -15.170 -4.920 1.00 67.00 155 ILE A N 1
ATOM 1268 C CA . ILE A 1 155 ? 32.631 -16.426 -4.800 1.00 67.00 155 ILE A CA 1
ATOM 1269 C C . ILE A 1 155 ? 34.119 -16.049 -4.905 1.00 67.00 155 ILE A C 1
ATOM 1271 O O . ILE A 1 155 ? 34.517 -15.490 -5.931 1.00 67.00 155 ILE A O 1
ATOM 1275 N N . PRO A 1 156 ? 34.927 -16.247 -3.847 1.00 74.81 156 PRO A N 1
ATOM 1276 C CA . PRO A 1 156 ? 36.330 -15.859 -3.871 1.00 74.81 156 PRO A CA 1
ATOM 1277 C C . PRO A 1 156 ? 37.062 -16.584 -5.003 1.00 74.81 156 PRO A C 1
ATOM 1279 O O . PRO A 1 156 ? 36.776 -17.754 -5.257 1.00 74.81 156 PRO A O 1
ATOM 1282 N N . ALA A 1 157 ? 38.020 -15.909 -5.646 1.00 73.00 157 ALA A N 1
ATOM 1283 C CA . ALA A 1 157 ? 38.739 -16.440 -6.810 1.00 73.00 157 ALA A CA 1
ATOM 1284 C C . ALA A 1 157 ? 39.296 -17.856 -6.573 1.00 73.00 157 ALA A C 1
ATOM 1286 O O . ALA A 1 157 ? 39.155 -18.702 -7.442 1.00 73.00 157 ALA A O 1
ATOM 1287 N N . PHE A 1 158 ? 39.755 -18.165 -5.352 1.00 78.00 158 PHE A N 1
ATOM 1288 C CA . PHE A 1 158 ? 40.278 -19.493 -5.012 1.00 78.00 158 PHE A CA 1
ATOM 1289 C C . PHE A 1 158 ? 39.283 -20.649 -5.247 1.00 78.00 158 PHE A C 1
ATOM 1291 O O . PHE A 1 158 ? 39.708 -21.759 -5.553 1.00 78.00 158 PHE A O 1
ATOM 1298 N N . ILE A 1 159 ? 37.969 -20.427 -5.093 1.00 76.50 159 ILE A N 1
ATOM 1299 C CA . ILE A 1 159 ? 36.955 -21.467 -5.350 1.00 76.50 159 ILE A CA 1
ATOM 1300 C C . ILE A 1 159 ? 36.765 -21.657 -6.856 1.00 76.50 159 ILE A C 1
ATOM 1302 O O . ILE A 1 159 ? 36.612 -22.784 -7.316 1.00 76.50 159 ILE A O 1
ATOM 1306 N N . MET A 1 160 ? 36.791 -20.565 -7.624 1.00 75.69 160 MET A N 1
ATOM 1307 C CA . MET A 1 160 ? 36.731 -20.631 -9.086 1.00 75.69 160 MET A CA 1
ATOM 1308 C C . MET A 1 160 ? 37.969 -21.339 -9.640 1.00 75.69 160 MET A C 1
ATOM 1310 O O . MET A 1 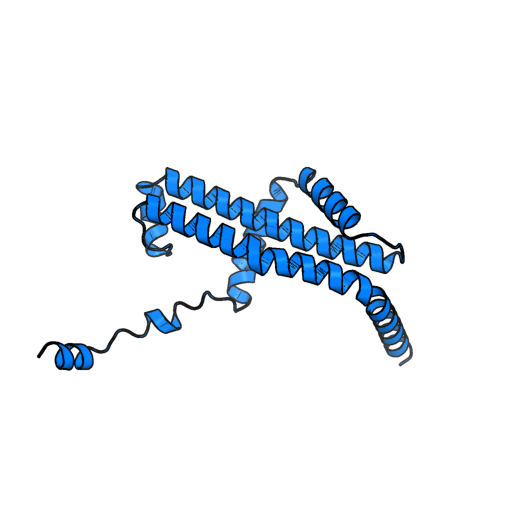160 ? 37.833 -22.221 -10.483 1.00 75.69 160 MET A O 1
ATOM 1314 N N . ASP A 1 161 ? 39.144 -21.025 -9.094 1.00 80.12 161 ASP A N 1
ATOM 1315 C CA . ASP A 1 161 ? 40.406 -21.668 -9.454 1.00 80.12 161 ASP A CA 1
ATOM 1316 C C . ASP A 1 161 ? 40.391 -23.168 -9.119 1.00 80.12 161 ASP A C 1
ATOM 1318 O O . ASP A 1 161 ? 40.960 -23.955 -9.857 1.00 80.12 161 ASP A O 1
ATOM 1322 N N . PHE A 1 162 ? 39.710 -23.597 -8.050 1.00 77.69 16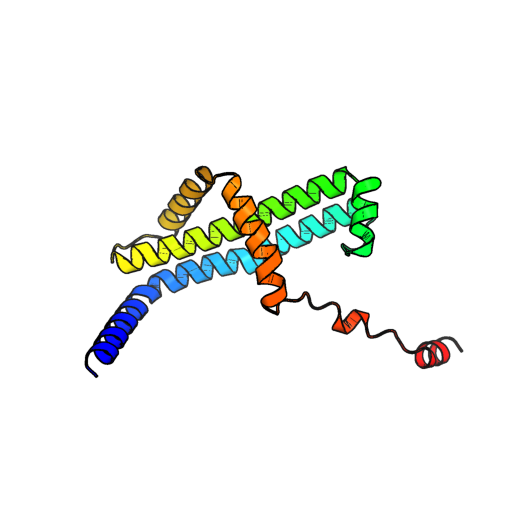2 PHE A N 1
ATOM 1323 C CA . PHE A 1 162 ? 39.593 -25.018 -7.696 1.00 77.69 162 PHE A CA 1
ATOM 1324 C C . PHE A 1 162 ? 38.625 -25.806 -8.595 1.00 77.69 162 PHE A C 1
ATOM 1326 O O . PHE A 1 162 ? 38.833 -26.991 -8.824 1.00 77.69 162 PHE A O 1
ATOM 1333 N N . ILE A 1 163 ? 37.537 -25.182 -9.059 1.00 75.69 163 ILE A N 1
ATOM 1334 C CA . ILE A 1 163 ? 36.502 -25.860 -9.865 1.00 75.69 163 ILE A CA 1
ATOM 1335 C C . ILE A 1 163 ? 36.898 -25.944 -11.346 1.00 75.69 163 ILE A C 1
ATOM 1337 O O . ILE A 1 163 ? 36.495 -26.886 -12.027 1.00 75.69 163 ILE A O 1
ATOM 1341 N N . PHE A 1 164 ? 37.631 -24.948 -11.848 1.00 76.81 164 PHE A N 1
ATOM 1342 C CA . PHE A 1 164 ? 37.965 -24.815 -13.271 1.00 76.81 164 PHE A CA 1
ATOM 1343 C C . PHE A 1 164 ? 39.446 -25.067 -13.606 1.00 76.81 164 PHE A C 1
ATOM 1345 O O . PHE A 1 164 ? 39.816 -24.912 -14.771 1.00 76.81 164 PHE A O 1
ATOM 1352 N N . ALA A 1 165 ? 40.274 -25.444 -12.626 1.00 55.66 165 ALA A N 1
ATOM 1353 C CA . ALA A 1 165 ? 41.592 -26.045 -12.860 1.00 55.66 165 ALA A CA 1
ATOM 1354 C C . ALA A 1 165 ? 41.480 -27.565 -13.033 1.00 55.66 165 ALA A C 1
ATOM 1356 O O . ALA A 1 165 ? 42.266 -28.107 -13.842 1.00 55.66 165 ALA A O 1
#

Radius of gyration: 22.51 Å; chains: 1; bounding box: 62×41×64 Å

Sequence (165 aa):
MNYLKRSLGNAWDFLKGTQAYFRDVLLMHGFILFICLPLLSSTTRFILHRGAIDYLSYDNIPSIFSQHPGVLLSLIVVLMMILLLVYFEFTFLLMSVFFIKKKEPISLKQLLHLTI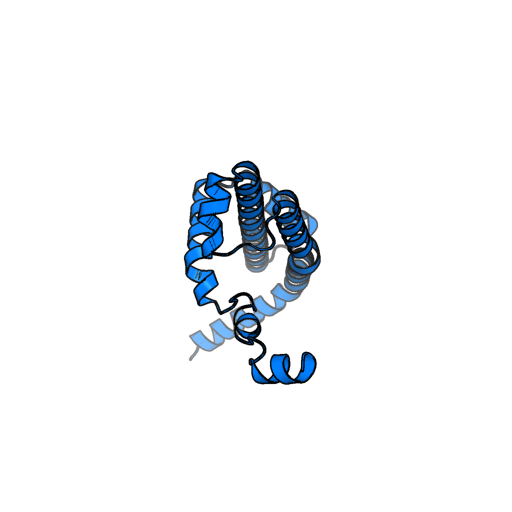LQLKKVRPITFLFFLAYFLLILPISGLSFNSDLLSKIKIPAFIMDFIFA

Secondary structure (DSSP, 8-state):
-HHHHHHHHHHHHHHHHHHHHHHHHHHHHHHIIIIIHHHHHHHHHHHHHHTT-----TTTHHHHHHH-HHHHHHHHHHHHHHHHHHHHHHHHHHHHHHHHHHT----HHHHHHHHHHHHTT--HHHHHHHHHHHHHHHHHTT---TTHHHHT----HHHHHHHH-